Protein AF-A0A928K137-F1 (afdb_monomer_lite)

Sequence (70 aa):
MYRFNCDYLEGAHPEIIERLVQTNLEQTASYGTDEYSASAKEKIRAACECPDARVYFTVGGTQT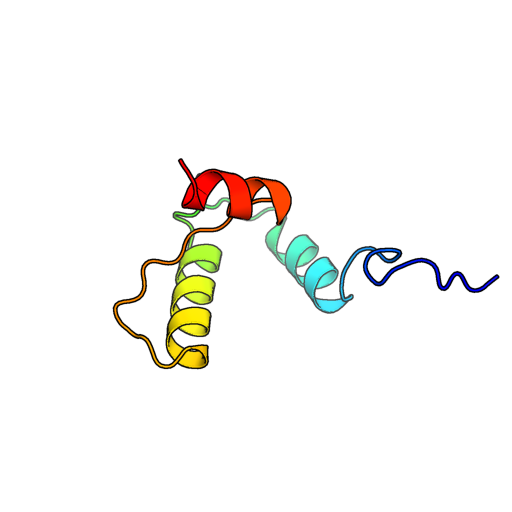NYAVLD

Foldseek 3Di:
DDDDPDDPPDPDDVVVVVVCVVCVPPDADPDLPGPVSVVVVCVVCVVVVHRPDDDDDDDDDVVVVVVVVD

Structure (mmCIF, N/CA/C/O backbone):
data_AF-A0A928K137-F1
#
_entry.id   AF-A0A928K137-F1
#
loop_
_atom_site.group_PDB
_atom_site.id
_atom_site.type_symbol
_atom_site.label_atom_id
_atom_site.label_alt_id
_atom_site.label_comp_id
_atom_site.label_asym_id
_atom_site.label_entity_id
_atom_site.label_seq_id
_atom_site.pdbx_PDB_ins_code
_atom_site.Cartn_x
_atom_site.Cartn_y
_atom_site.Cartn_z
_atom_site.occupancy
_atom_site.B_iso_or_equiv
_atom_site.auth_seq_id
_atom_site.auth_comp_id
_atom_site.auth_asym_id
_atom_site.auth_atom_id
_atom_site.pdbx_PDB_model_num
ATOM 1 N N . MET A 1 1 ? 16.678 24.165 1.359 1.00 84.56 1 MET A N 1
ATOM 2 C CA . MET A 1 1 ? 17.589 23.421 0.460 1.00 84.56 1 MET A CA 1
ATOM 3 C C . MET A 1 1 ? 16.757 22.357 -0.232 1.00 84.56 1 MET A C 1
ATOM 5 O O . MET A 1 1 ? 16.118 21.596 0.480 1.00 84.56 1 MET A O 1
ATOM 9 N N . TYR A 1 2 ? 16.717 22.335 -1.565 1.00 90.94 2 TYR A N 1
ATOM 10 C CA . TYR A 1 2 ? 16.022 21.288 -2.324 1.00 90.94 2 TYR A CA 1
ATOM 11 C C . TYR A 1 2 ? 16.963 20.101 -2.557 1.00 90.94 2 TYR A C 1
ATOM 13 O O . TYR A 1 2 ? 18.156 20.305 -2.788 1.00 90.94 2 TYR A O 1
ATOM 21 N N . ARG A 1 3 ? 16.438 18.878 -2.455 1.00 94.31 3 ARG A N 1
ATOM 22 C CA . ARG A 1 3 ? 17.167 17.625 -2.697 1.00 94.31 3 ARG A CA 1
ATOM 23 C C . ARG A 1 3 ? 16.541 16.938 -3.913 1.00 94.31 3 ARG A C 1
ATOM 25 O O . ARG A 1 3 ? 15.326 16.871 -3.994 1.00 94.31 3 ARG A O 1
ATOM 32 N N . PHE A 1 4 ? 17.369 16.453 -4.839 1.00 96.31 4 PHE A N 1
ATOM 33 C CA . PHE A 1 4 ? 16.945 15.843 -6.114 1.00 96.31 4 PHE A CA 1
ATOM 34 C C . PHE A 1 4 ? 17.562 14.444 -6.309 1.00 96.31 4 PHE A C 1
ATOM 36 O O . PHE A 1 4 ? 17.924 14.060 -7.415 1.00 96.31 4 PHE A O 1
ATOM 43 N N . ASN A 1 5 ? 17.783 13.708 -5.217 1.00 97.69 5 ASN A N 1
ATOM 44 C CA . ASN A 1 5 ? 18.487 12.421 -5.240 1.00 97.69 5 ASN A CA 1
ATOM 45 C C . ASN A 1 5 ? 17.607 11.254 -5.721 1.00 97.69 5 ASN A C 1
ATOM 47 O O . ASN A 1 5 ? 18.107 10.383 -6.426 1.00 97.69 5 ASN A O 1
ATOM 51 N N . CYS A 1 6 ? 16.337 11.223 -5.313 1.00 97.00 6 CYS A N 1
ATOM 52 C CA . CYS A 1 6 ? 15.344 10.216 -5.693 1.00 97.00 6 CYS A CA 1
ATOM 53 C C . CYS A 1 6 ? 13.920 10.754 -5.456 1.00 97.00 6 CYS A C 1
ATOM 55 O O . CYS A 1 6 ? 13.749 11.876 -4.985 1.00 97.00 6 CYS A O 1
ATOM 57 N N . ASP A 1 7 ? 12.918 9.953 -5.800 1.00 95.88 7 ASP A N 1
ATOM 58 C CA . ASP A 1 7 ? 11.478 10.245 -5.759 1.00 95.88 7 ASP A CA 1
ATOM 59 C C . ASP A 1 7 ? 10.771 9.801 -4.462 1.00 95.88 7 ASP A C 1
ATOM 61 O O . ASP A 1 7 ? 9.578 10.029 -4.294 1.00 95.88 7 ASP A O 1
ATOM 65 N N . TYR A 1 8 ? 11.504 9.205 -3.522 1.00 94.62 8 TYR A N 1
ATOM 66 C CA . TYR A 1 8 ? 11.026 8.806 -2.189 1.00 94.62 8 TYR A CA 1
ATOM 67 C C . TYR A 1 8 ? 11.757 9.565 -1.066 1.00 94.62 8 TYR A C 1
ATOM 69 O O . TYR A 1 8 ? 12.068 9.007 -0.012 1.00 94.62 8 TYR A O 1
ATOM 77 N N . LEU A 1 9 ? 12.106 10.834 -1.311 1.00 96.81 9 LEU A N 1
ATOM 78 C CA . LEU A 1 9 ? 12.735 11.707 -0.308 1.00 96.81 9 LEU A CA 1
ATOM 79 C C . LEU A 1 9 ? 11.720 12.291 0.678 1.00 96.81 9 LEU A C 1
ATOM 81 O O . LEU A 1 9 ? 12.063 12.591 1.824 1.00 96.81 9 LEU A O 1
ATOM 85 N N . GLU A 1 10 ? 10.487 12.464 0.223 1.00 95.75 10 GLU A N 1
ATOM 86 C CA . GLU A 1 10 ? 9.343 12.914 0.998 1.00 95.75 10 GLU A CA 1
ATOM 87 C C . GLU A 1 10 ? 8.596 11.723 1.626 1.00 95.75 10 GLU A C 1
ATOM 89 O O . GLU A 1 10 ? 8.788 10.572 1.247 1.00 95.75 10 GLU A O 1
ATOM 94 N N . GLY A 1 11 ? 7.735 11.999 2.611 1.00 95.44 11 GLY A N 1
ATOM 95 C CA . GLY A 1 11 ? 6.966 10.968 3.318 1.00 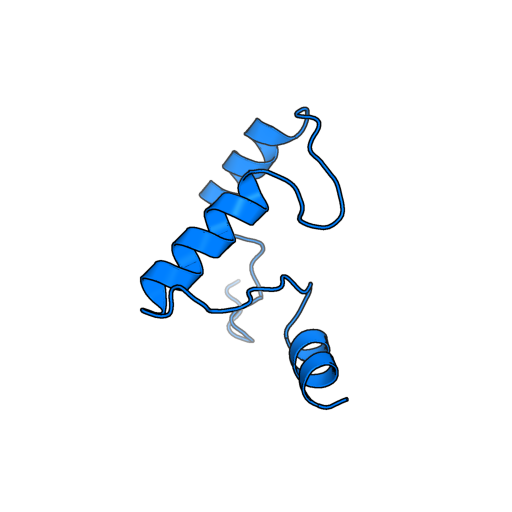95.44 11 GLY A CA 1
ATOM 96 C C . GLY A 1 11 ? 5.813 10.386 2.492 1.00 95.44 11 GLY A C 1
ATOM 97 O O . GLY A 1 11 ? 5.927 9.315 1.910 1.00 95.44 11 GLY A O 1
ATOM 98 N N . ALA A 1 12 ? 4.664 11.064 2.487 1.00 97.38 12 ALA A N 1
ATOM 99 C CA . ALA A 1 12 ? 3.481 10.654 1.729 1.00 97.38 12 ALA A CA 1
ATOM 100 C C . ALA A 1 12 ? 2.652 11.877 1.317 1.00 97.38 12 ALA A C 1
ATOM 102 O O . ALA A 1 12 ? 2.829 12.969 1.861 1.00 97.38 12 ALA A O 1
ATOM 103 N N . HIS A 1 13 ? 1.719 11.685 0.381 1.00 98.25 13 HIS A N 1
ATOM 104 C CA . HIS A 1 13 ? 0.757 12.724 0.011 1.00 98.25 13 HIS A CA 1
ATOM 105 C C . HIS A 1 13 ? -0.071 13.162 1.242 1.00 98.25 13 HIS A C 1
ATOM 107 O O . HIS A 1 13 ? -0.498 12.287 2.003 1.00 98.25 13 HIS A O 1
ATOM 113 N N . PRO A 1 14 ? -0.345 14.469 1.452 1.00 98.44 14 PRO A N 1
ATOM 114 C CA . PRO A 1 14 ? -1.051 14.955 2.644 1.00 98.44 14 PRO A CA 1
ATOM 115 C C . PRO A 1 14 ? -2.392 14.262 2.917 1.00 98.44 14 PRO A C 1
ATOM 117 O O . PRO A 1 14 ? -2.688 13.946 4.063 1.00 98.44 14 PRO A O 1
ATOM 120 N N . GLU A 1 15 ? -3.160 13.945 1.872 1.00 98.44 15 GLU A N 1
ATOM 121 C CA . GLU A 1 15 ? -4.449 13.245 2.005 1.00 98.44 15 GLU A CA 1
ATOM 122 C C . GLU A 1 15 ? -4.309 11.821 2.572 1.00 98.44 15 GLU A C 1
ATOM 124 O O . GLU A 1 15 ? -5.196 11.347 3.278 1.00 98.44 15 GLU A O 1
ATOM 129 N N . ILE A 1 16 ? -3.184 11.137 2.317 1.00 98.00 16 ILE A N 1
ATOM 130 C CA . ILE A 1 16 ? -2.905 9.820 2.913 1.00 98.00 16 ILE A CA 1
ATOM 131 C C . ILE A 1 16 ? -2.682 9.985 4.417 1.00 98.00 16 ILE A C 1
ATOM 133 O O . ILE A 1 16 ? -3.244 9.233 5.210 1.00 98.00 16 ILE A O 1
ATOM 137 N N . ILE A 1 17 ? -1.890 10.987 4.813 1.00 98.44 17 ILE A N 1
ATOM 138 C CA . ILE A 1 17 ? -1.621 11.280 6.226 1.00 98.44 17 ILE A CA 1
ATOM 139 C C . ILE A 1 17 ? -2.909 11.670 6.949 1.00 98.44 17 ILE A C 1
ATOM 141 O O . ILE A 1 17 ? -3.184 11.154 8.030 1.00 98.44 17 ILE A O 1
ATOM 145 N N . GLU A 1 18 ? -3.725 12.532 6.345 1.00 98.56 18 GLU A N 1
ATOM 146 C CA . GLU A 1 18 ? -5.014 12.921 6.907 1.00 98.56 18 GLU A CA 1
ATOM 147 C C . GLU A 1 18 ? -5.930 11.706 7.089 1.00 98.56 18 GLU A C 1
ATOM 149 O O . GLU A 1 18 ? -6.503 11.521 8.165 1.00 98.56 18 GLU A O 1
ATOM 154 N N . ARG A 1 19 ? -6.018 10.831 6.079 1.00 98.12 19 ARG A N 1
ATOM 155 C CA . ARG A 1 19 ? -6.846 9.629 6.172 1.00 98.12 19 ARG A CA 1
ATOM 156 C C . ARG A 1 19 ? -6.370 8.691 7.279 1.00 98.12 19 ARG A C 1
ATOM 158 O O . ARG A 1 19 ? -7.206 8.199 8.029 1.00 98.12 19 ARG A O 1
ATOM 165 N N . LEU A 1 20 ? -5.057 8.500 7.425 1.00 98.00 20 LEU A N 1
ATOM 166 C CA . LEU A 1 20 ? -4.482 7.704 8.513 1.00 98.00 20 LEU A CA 1
ATOM 167 C C . LEU A 1 20 ? -4.843 8.272 9.890 1.00 98.00 20 LEU A C 1
ATOM 169 O O . LEU A 1 20 ? -5.202 7.511 10.783 1.00 98.00 20 LEU A O 1
ATOM 173 N N . VAL A 1 21 ? -4.797 9.598 10.061 1.00 98.44 21 VAL A N 1
ATOM 174 C CA . VAL A 1 21 ? -5.206 10.254 11.314 1.00 98.44 21 VAL A CA 1
ATOM 175 C C . VAL A 1 21 ? -6.691 10.022 11.593 1.00 98.44 21 VAL A C 1
ATOM 177 O O . VAL A 1 21 ? -7.049 9.667 12.716 1.00 98.44 21 VAL A O 1
ATOM 180 N N . GLN A 1 22 ? -7.551 10.178 10.584 1.00 98.44 22 GLN A N 1
ATOM 181 C CA . GLN A 1 22 ? -8.997 9.978 10.723 1.00 98.44 22 GLN A CA 1
ATOM 182 C C . GLN A 1 22 ? -9.359 8.547 11.149 1.00 98.44 22 GLN A C 1
ATOM 184 O O . GLN A 1 22 ? -10.307 8.365 11.909 1.00 98.44 22 GLN A O 1
ATOM 189 N N . THR A 1 23 ? -8.616 7.540 10.683 1.00 97.50 23 THR A N 1
ATOM 190 C CA . THR A 1 23 ? -8.880 6.120 10.979 1.00 97.50 23 THR A CA 1
ATOM 191 C C . THR A 1 23 ? -8.055 5.574 12.143 1.00 97.50 23 THR A C 1
ATOM 193 O O . THR A 1 23 ? -8.166 4.400 12.470 1.00 97.50 23 THR A O 1
ATOM 196 N N . ASN A 1 24 ? -7.210 6.383 12.789 1.00 98.06 24 ASN A N 1
ATOM 197 C CA . ASN A 1 24 ? -6.194 5.894 13.731 1.00 98.06 24 ASN A CA 1
ATOM 198 C C . ASN A 1 24 ? -6.759 5.153 14.961 1.00 98.06 24 ASN A C 1
ATOM 200 O O . ASN A 1 24 ? -6.066 4.332 15.556 1.00 98.06 24 ASN A O 1
ATOM 204 N N . LEU A 1 25 ? -7.993 5.459 15.372 1.00 98.25 25 LEU A N 1
ATOM 205 C CA . LEU A 1 25 ? -8.657 4.826 16.523 1.00 98.25 25 LEU A CA 1
ATOM 206 C C . LEU A 1 25 ? -9.692 3.768 16.120 1.00 98.25 25 LEU A C 1
ATOM 208 O O . LEU A 1 25 ? -10.354 3.191 16.982 1.00 98.25 25 LEU A O 1
ATOM 212 N N . GLU A 1 26 ? -9.843 3.524 14.822 1.00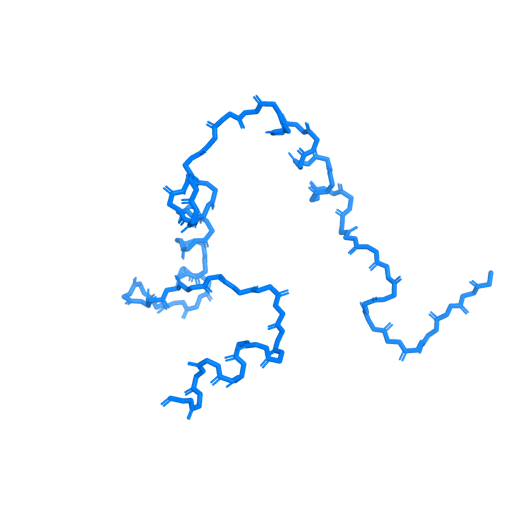 97.88 26 GLU A N 1
ATOM 213 C CA . GLU A 1 26 ? -10.726 2.496 14.298 1.00 97.88 26 GLU A CA 1
ATOM 214 C C . GLU A 1 26 ? -10.064 1.121 14.421 1.00 97.88 26 GLU A C 1
ATOM 216 O O . GLU A 1 26 ? -8.912 0.920 14.033 1.00 97.88 26 GLU A O 1
ATOM 221 N N . GLN A 1 27 ? -10.794 0.155 14.976 1.00 97.44 27 GLN A N 1
ATOM 222 C CA . GLN A 1 27 ? -10.327 -1.224 15.055 1.00 97.44 27 GLN A CA 1
ATOM 223 C C . GLN A 1 27 ? -10.690 -1.957 13.767 1.00 97.44 27 GLN A C 1
ATOM 225 O O . GLN A 1 27 ? -11.866 -2.099 13.448 1.00 97.44 27 GLN A O 1
ATOM 230 N N . THR A 1 28 ? -9.682 -2.459 13.061 1.00 96.31 28 THR A N 1
ATOM 231 C CA . THR A 1 28 ? -9.851 -3.183 11.798 1.00 96.31 28 THR A CA 1
ATOM 232 C C . THR A 1 28 ? -9.250 -4.584 11.881 1.00 96.31 28 THR A C 1
ATOM 234 O O . THR A 1 28 ? -8.414 -4.883 12.741 1.00 96.31 28 THR A O 1
ATOM 237 N N . ALA A 1 29 ? -9.705 -5.478 11.003 1.00 97.06 29 ALA A N 1
ATOM 238 C CA . ALA A 1 29 ? -9.147 -6.820 10.904 1.00 97.06 29 ALA A CA 1
ATOM 239 C C . ALA A 1 29 ? -7.680 -6.774 10.433 1.00 97.06 29 ALA A C 1
ATOM 241 O O . ALA A 1 29 ? -7.291 -5.948 9.613 1.00 97.06 29 ALA A O 1
ATOM 242 N N . SER A 1 30 ? -6.840 -7.671 10.946 1.00 94.75 30 SER A N 1
ATOM 243 C CA . SER A 1 30 ? -5.409 -7.689 10.625 1.00 94.75 30 SER A CA 1
ATOM 244 C C . SER A 1 30 ? -5.099 -8.437 9.316 1.00 94.75 30 SER A C 1
ATOM 246 O O . SER A 1 30 ? -5.975 -9.005 8.663 1.00 94.75 30 SER A O 1
ATOM 248 N N . TYR A 1 31 ? -3.825 -8.432 8.907 1.00 94.62 31 TYR A N 1
ATOM 249 C CA . TYR A 1 31 ? -3.311 -9.196 7.757 1.00 94.62 31 TYR A CA 1
ATOM 250 C C . TYR A 1 31 ? -3.999 -8.894 6.408 1.00 94.62 31 TYR A C 1
ATOM 252 O O . TYR A 1 31 ? -4.127 -9.770 5.553 1.00 94.62 31 TYR A O 1
ATOM 260 N N . GLY A 1 32 ? -4.427 -7.643 6.194 1.00 93.56 32 GLY A N 1
ATOM 261 C CA . GLY A 1 32 ? -5.008 -7.186 4.924 1.00 93.56 32 GLY A CA 1
ATOM 262 C C . GLY A 1 32 ? -6.394 -7.768 4.623 1.00 93.56 32 GLY A C 1
ATOM 263 O O . GLY A 1 32 ? -6.773 -7.906 3.449 1.00 93.56 32 GLY A 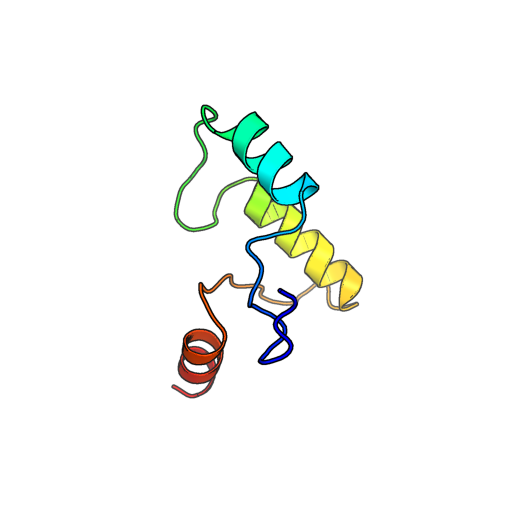O 1
ATOM 264 N N . THR A 1 33 ? -7.108 -8.161 5.681 1.00 96.38 33 THR A N 1
ATOM 265 C CA . THR A 1 33 ? -8.490 -8.665 5.645 1.00 96.38 33 THR A CA 1
ATOM 266 C C . THR A 1 33 ? -9.521 -7.604 6.045 1.00 96.38 33 THR A C 1
ATOM 268 O O . THR A 1 33 ? -10.706 -7.906 6.146 1.00 96.38 33 THR A O 1
ATOM 271 N N . ASP A 1 34 ? -9.079 -6.362 6.240 1.00 97.44 34 ASP A N 1
ATOM 272 C CA . ASP A 1 34 ? -9.907 -5.194 6.524 1.00 97.44 34 ASP A CA 1
ATOM 273 C C . ASP A 1 34 ? -10.601 -4.616 5.275 1.00 97.44 34 ASP A C 1
ATOM 275 O O . ASP A 1 34 ? -10.296 -4.958 4.125 1.00 97.44 34 ASP A O 1
ATOM 279 N N . GLU A 1 35 ? -11.536 -3.695 5.509 1.00 97.38 35 GLU A N 1
ATOM 280 C CA . GLU A 1 35 ? -12.328 -3.058 4.456 1.00 97.38 35 GLU A CA 1
ATOM 281 C C . GLU A 1 35 ? -11.532 -2.088 3.571 1.00 97.38 35 GLU A C 1
ATOM 283 O O . GLU A 1 35 ? -11.851 -1.948 2.385 1.00 97.38 35 GLU A O 1
ATOM 288 N N . TYR A 1 36 ? -10.464 -1.465 4.084 1.00 97.62 36 TYR A N 1
ATOM 289 C CA . TYR A 1 36 ? -9.595 -0.597 3.286 1.00 97.62 36 TYR A CA 1
ATOM 290 C C . TYR A 1 36 ? -8.805 -1.423 2.281 1.00 97.62 36 TYR A C 1
ATOM 292 O O . TYR A 1 36 ? -8.785 -1.100 1.090 1.00 97.62 36 TYR A O 1
ATOM 300 N N . SER A 1 37 ? -8.242 -2.539 2.739 1.00 97.81 37 SER A N 1
ATOM 301 C CA . SER A 1 37 ? -7.586 -3.531 1.898 1.00 97.81 37 SER A CA 1
ATOM 302 C C . SER A 1 37 ? -8.541 -4.099 0.849 1.00 97.81 37 SER A C 1
ATOM 304 O O . SER A 1 37 ? -8.171 -4.186 -0.321 1.00 97.81 37 SER A O 1
ATOM 306 N N . ALA A 1 38 ? -9.773 -4.458 1.224 1.00 98.06 38 ALA A N 1
ATOM 307 C CA . ALA A 1 38 ? -10.775 -4.944 0.274 1.00 98.06 38 ALA A CA 1
ATOM 308 C C . ALA A 1 38 ? -11.108 -3.887 -0.796 1.00 98.06 38 ALA A C 1
ATOM 310 O O . ALA A 1 38 ? -11.019 -4.171 -1.991 1.00 98.06 38 ALA A O 1
ATOM 311 N N . SER A 1 39 ? -11.395 -2.648 -0.383 1.00 98.25 39 SER A N 1
ATOM 312 C CA . SER A 1 39 ? -11.684 -1.538 -1.301 1.00 98.25 39 SER A CA 1
ATOM 313 C C . SER A 1 39 ? -10.514 -1.243 -2.247 1.00 98.25 39 SER A C 1
ATOM 315 O O . SER A 1 39 ? -10.722 -1.019 -3.440 1.00 98.25 39 SER A O 1
ATOM 317 N N . ALA A 1 40 ? -9.278 -1.262 -1.743 1.00 98.25 40 ALA A N 1
ATOM 318 C CA . ALA A 1 40 ? -8.084 -1.044 -2.552 1.00 98.25 40 ALA A CA 1
ATOM 319 C C . ALA A 1 40 ? -7.885 -2.152 -3.600 1.00 98.25 40 ALA A C 1
ATOM 321 O O . ALA A 1 40 ? -7.581 -1.842 -4.751 1.00 98.25 40 ALA A O 1
ATOM 322 N N . LYS A 1 41 ? -8.116 -3.425 -3.243 1.00 98.50 41 LYS A N 1
ATOM 323 C CA . LYS A 1 41 ? -8.036 -4.555 -4.187 1.00 98.50 41 LYS A CA 1
ATOM 324 C C . LYS A 1 41 ? -9.018 -4.392 -5.351 1.00 98.50 41 LYS A C 1
ATOM 326 O O . LYS A 1 41 ? -8.615 -4.575 -6.496 1.00 98.50 41 LYS A O 1
ATOM 331 N N . GLU A 1 42 ? -10.260 -3.984 -5.081 1.00 98.50 42 GLU A N 1
ATOM 332 C CA . GLU A 1 42 ? -11.260 -3.731 -6.131 1.00 98.50 42 GLU A CA 1
ATOM 333 C C . GLU A 1 42 ? -10.870 -2.568 -7.048 1.00 98.50 42 GLU A C 1
ATOM 335 O O . GLU A 1 42 ? -10.945 -2.681 -8.271 1.00 98.50 42 GLU A O 1
ATOM 340 N N . LYS A 1 43 ? -10.377 -1.462 -6.476 1.00 98.62 43 LYS A N 1
ATOM 341 C CA . LYS A 1 43 ? -9.897 -0.314 -7.263 1.00 98.62 43 LYS A CA 1
ATOM 342 C C . LYS A 1 43 ? -8.723 -0.694 -8.166 1.00 98.62 43 LYS A C 1
ATOM 344 O O . LYS A 1 43 ? -8.691 -0.269 -9.316 1.00 98.62 43 LYS A O 1
ATOM 349 N N . ILE A 1 44 ? -7.789 -1.507 -7.669 1.00 98.50 44 ILE A N 1
ATOM 350 C CA . ILE A 1 44 ? -6.648 -2.002 -8.451 1.00 98.50 44 ILE A CA 1
ATOM 351 C C . ILE A 1 44 ? -7.127 -2.909 -9.588 1.00 98.50 44 ILE A C 1
ATOM 353 O O . ILE A 1 44 ? -6.734 -2.696 -10.728 1.00 98.50 44 ILE A O 1
ATOM 357 N N . ARG A 1 45 ? -8.016 -3.874 -9.314 1.00 98.62 45 ARG A N 1
ATOM 358 C CA . ARG A 1 45 ? -8.605 -4.750 -10.347 1.00 98.62 45 ARG A CA 1
ATOM 359 C C . ARG A 1 45 ? -9.271 -3.957 -11.462 1.00 98.62 45 ARG A C 1
ATOM 361 O O . ARG A 1 45 ? -9.042 -4.251 -12.632 1.00 98.62 45 ARG A O 1
ATOM 368 N N . ALA A 1 46 ? -10.059 -2.947 -11.093 1.00 98.56 46 ALA A N 1
ATOM 369 C CA . ALA A 1 46 ? -10.718 -2.066 -12.045 1.00 98.56 46 ALA A CA 1
ATOM 370 C C . ALA A 1 46 ? -9.703 -1.258 -12.868 1.00 98.56 46 ALA A C 1
ATOM 372 O O . ALA A 1 46 ? -9.801 -1.234 -14.089 1.00 98.56 46 ALA A O 1
ATOM 373 N N . ALA A 1 47 ? -8.703 -0.649 -12.220 1.00 98.56 47 ALA A N 1
ATOM 374 C CA . ALA A 1 47 ? -7.666 0.135 -12.895 1.00 98.56 47 ALA A CA 1
ATOM 375 C C . ALA A 1 47 ? -6.776 -0.707 -13.825 1.00 98.56 47 ALA A C 1
ATOM 377 O O . ALA A 1 47 ? -6.276 -0.199 -14.823 1.00 98.56 47 ALA A O 1
ATOM 378 N N . CYS A 1 48 ? -6.581 -1.986 -13.503 1.00 98.31 48 CYS A N 1
ATOM 379 C CA . CYS A 1 48 ? -5.836 -2.937 -14.323 1.00 98.31 48 CYS A CA 1
ATOM 380 C C . CYS A 1 48 ? -6.710 -3.689 -15.341 1.00 98.31 48 CYS A C 1
ATOM 382 O O . CYS A 1 48 ? -6.184 -4.560 -16.029 1.00 98.31 48 CYS A O 1
ATOM 384 N N . GLU A 1 49 ? -8.020 -3.416 -15.400 1.00 98.44 49 GLU A N 1
ATOM 385 C CA . GLU A 1 49 ? -8.992 -4.123 -16.253 1.00 98.44 49 GLU A CA 1
ATOM 386 C C . GLU A 1 49 ? -8.930 -5.658 -16.102 1.00 98.44 49 GLU A C 1
ATOM 388 O O . GLU A 1 49 ? -9.120 -6.420 -17.049 1.00 98.44 49 GLU A O 1
ATOM 393 N N . CYS A 1 50 ? -8.655 -6.128 -14.882 1.00 98.38 50 CYS A N 1
ATOM 394 C CA . CYS A 1 50 ? -8.419 -7.536 -14.580 1.00 98.38 50 CYS A CA 1
ATOM 395 C C . CYS A 1 50 ? -9.226 -7.953 -13.336 1.00 98.38 50 CYS A C 1
ATOM 397 O O . CYS A 1 50 ? -8.686 -7.965 -12.225 1.00 98.38 50 CYS A O 1
ATOM 399 N N . PRO A 1 51 ? -10.529 -8.268 -13.485 1.00 96.75 51 PRO A N 1
ATOM 400 C CA . PRO A 1 51 ? -11.419 -8.533 -12.350 1.00 96.75 51 PRO A CA 1
ATOM 401 C C . PRO A 1 51 ? -10.996 -9.759 -11.529 1.00 96.75 51 PRO A C 1
ATOM 403 O O . PRO A 1 51 ? -11.118 -9.758 -10.307 1.00 96.75 51 PRO A O 1
ATOM 406 N N . ASP A 1 52 ? -10.416 -10.769 -12.177 1.00 97.75 52 ASP A N 1
ATOM 407 C CA . ASP A 1 52 ? -9.996 -12.013 -11.524 1.00 97.75 52 ASP A CA 1
ATOM 408 C C . ASP A 1 52 ? -8.584 -11.936 -10.915 1.00 97.75 52 ASP A C 1
ATOM 410 O O . ASP A 1 52 ? -8.071 -12.924 -10.381 1.00 97.75 52 ASP A O 1
ATOM 414 N N . ALA A 1 53 ? -7.927 -10.769 -10.972 1.00 97.69 53 ALA A N 1
ATOM 415 C CA . ALA A 1 53 ? -6.576 -10.612 -10.449 1.00 97.69 53 ALA A CA 1
ATOM 416 C C . ALA A 1 53 ? -6.513 -10.923 -8.946 1.00 97.69 53 ALA A C 1
ATOM 418 O O . ALA A 1 53 ? -7.344 -10.484 -8.138 1.00 97.69 53 ALA A O 1
ATOM 419 N N . ARG A 1 54 ? -5.462 -11.640 -8.539 1.00 96.62 54 ARG A N 1
ATOM 420 C CA . ARG A 1 54 ? -5.102 -11.804 -7.126 1.00 96.62 54 ARG A CA 1
ATOM 421 C C . ARG A 1 54 ? -4.199 -10.641 -6.729 1.00 96.62 54 ARG A C 1
ATOM 423 O O . ARG A 1 54 ? -3.102 -10.506 -7.257 1.00 96.62 54 ARG A O 1
ATOM 430 N N . VAL A 1 55 ? -4.666 -9.817 -5.796 1.00 97.06 55 VAL A N 1
ATOM 431 C CA . VAL A 1 55 ? -3.954 -8.619 -5.335 1.00 97.06 55 VAL A CA 1
ATOM 432 C C . VAL A 1 55 ? -3.438 -8.843 -3.914 1.00 97.06 55 VAL A C 1
ATOM 434 O O . VAL A 1 55 ? -4.216 -9.156 -3.007 1.00 97.06 55 VAL A O 1
ATOM 437 N N . TYR A 1 56 ? -2.131 -8.656 -3.727 1.00 96.50 56 TYR A N 1
ATOM 438 C CA . TYR A 1 56 ? -1.429 -8.776 -2.448 1.00 96.50 56 TYR A CA 1
ATOM 439 C C . TYR A 1 56 ? -0.698 -7.479 -2.126 1.00 96.50 56 TYR A C 1
ATOM 441 O O . TYR A 1 56 ? -0.123 -6.858 -3.017 1.00 96.50 56 TYR A O 1
ATOM 449 N N . PHE A 1 57 ? -0.694 -7.091 -0.852 1.00 96.81 57 PHE A N 1
ATOM 450 C CA . PHE A 1 57 ? 0.032 -5.916 -0.380 1.00 96.81 57 PHE A CA 1
ATOM 451 C C . PHE A 1 57 ? 1.350 -6.336 0.274 1.00 96.81 57 PHE A C 1
ATOM 453 O O . PHE A 1 57 ? 1.381 -7.247 1.100 1.00 96.81 57 PHE A O 1
ATOM 460 N N . THR A 1 58 ? 2.431 -5.653 -0.091 1.00 96.12 58 THR A N 1
ATOM 461 C CA . THR A 1 58 ? 3.790 -5.844 0.438 1.00 96.12 58 THR A CA 1
ATOM 462 C C . THR A 1 58 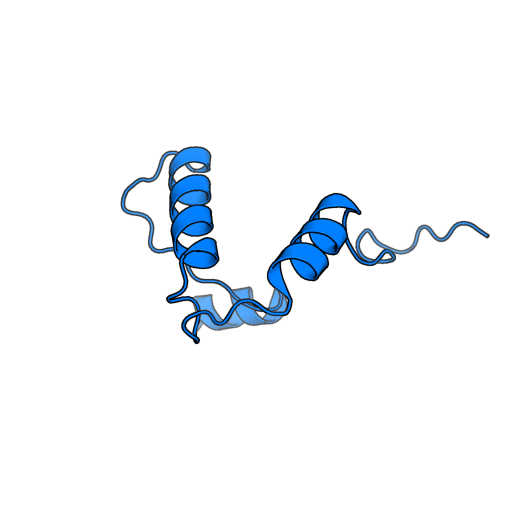? 4.353 -4.497 0.878 1.00 96.12 58 THR A C 1
ATOM 464 O O . THR A 1 58 ? 3.911 -3.465 0.378 1.00 96.12 58 THR A O 1
ATOM 467 N N . VAL A 1 59 ? 5.349 -4.480 1.768 1.00 95.56 59 VAL A N 1
ATOM 468 C CA . VAL A 1 59 ? 5.854 -3.213 2.335 1.00 95.56 59 VAL A CA 1
ATOM 469 C C . VAL A 1 59 ? 6.854 -2.476 1.439 1.00 95.56 59 VAL A C 1
ATOM 471 O O . VAL A 1 59 ? 7.109 -1.297 1.658 1.00 95.56 59 VAL A O 1
ATOM 474 N N . GLY A 1 60 ? 7.429 -3.136 0.430 1.00 96.44 60 GLY A N 1
ATOM 475 C CA . GLY A 1 60 ? 8.372 -2.488 -0.480 1.00 96.44 60 GLY A CA 1
ATOM 476 C C . GLY A 1 60 ? 8.749 -3.338 -1.688 1.00 96.44 60 GLY A C 1
ATOM 477 O O . GLY A 1 60 ? 8.624 -4.562 -1.665 1.00 96.44 60 GLY A O 1
ATOM 478 N N . GLY A 1 61 ? 9.259 -2.676 -2.731 1.00 96.94 61 GLY A N 1
ATOM 479 C CA . GLY A 1 61 ? 9.495 -3.289 -4.043 1.00 96.94 61 GLY A CA 1
ATOM 480 C C . GLY A 1 61 ? 10.504 -4.441 -4.044 1.00 96.94 61 GLY A C 1
ATOM 481 O O . GLY A 1 61 ? 10.289 -5.437 -4.726 1.00 96.94 61 GLY A O 1
ATOM 482 N N . THR A 1 62 ? 11.572 -4.372 -3.240 1.00 96.50 62 THR A N 1
ATOM 483 C CA . THR A 1 62 ? 12.543 -5.479 -3.138 1.00 96.50 62 THR A CA 1
ATOM 484 C C . THR A 1 62 ? 11.887 -6.764 -2.632 1.00 96.50 62 THR A C 1
ATOM 486 O O . THR A 1 62 ? 12.152 -7.839 -3.164 1.00 96.50 62 THR A O 1
ATOM 489 N N . GLN A 1 63 ? 10.998 -6.655 -1.638 1.00 96.31 63 GLN A N 1
ATOM 490 C CA . GLN A 1 63 ? 10.253 -7.801 -1.118 1.00 96.31 63 GLN A CA 1
ATOM 491 C C . GLN A 1 63 ? 9.270 -8.336 -2.163 1.00 96.31 63 GLN A C 1
ATOM 493 O O . GLN A 1 63 ? 9.165 -9.548 -2.319 1.00 96.31 63 GLN A O 1
ATOM 498 N N . THR A 1 64 ? 8.578 -7.451 -2.891 1.00 96.81 64 THR A N 1
ATOM 499 C CA . THR A 1 64 ? 7.673 -7.844 -3.980 1.00 96.81 64 THR A CA 1
ATOM 500 C C . THR A 1 64 ? 8.409 -8.647 -5.046 1.00 96.81 64 THR A C 1
ATOM 502 O O . THR A 1 64 ? 7.941 -9.712 -5.434 1.00 96.81 64 THR A O 1
ATOM 505 N N . ASN A 1 65 ? 9.584 -8.176 -5.474 1.00 97.25 65 ASN A N 1
ATOM 506 C CA . ASN A 1 65 ? 10.391 -8.866 -6.478 1.00 97.25 65 ASN A CA 1
ATOM 507 C C . ASN A 1 65 ? 10.811 -10.255 -5.998 1.00 97.25 65 ASN A C 1
ATOM 509 O O . ASN A 1 65 ? 10.684 -11.218 -6.743 1.00 97.25 65 ASN A O 1
ATOM 513 N N . TYR A 1 66 ? 11.276 -10.368 -4.753 1.00 96.81 66 TYR A N 1
ATOM 514 C CA . TYR A 1 66 ? 11.660 -11.658 -4.186 1.00 96.81 66 TYR A CA 1
ATOM 515 C C . TYR A 1 66 ? 10.472 -12.628 -4.104 1.00 96.81 66 TYR A C 1
ATOM 517 O O . TYR A 1 66 ? 10.582 -13.758 -4.561 1.00 96.81 66 TYR A O 1
ATOM 525 N N . ALA A 1 67 ? 9.319 -12.171 -3.607 1.00 94.62 67 ALA A N 1
ATOM 526 C CA . ALA A 1 67 ? 8.128 -13.005 -3.428 1.00 94.62 67 ALA A CA 1
ATOM 527 C C . ALA A 1 67 ? 7.521 -13.542 -4.737 1.00 94.62 67 ALA A C 1
ATOM 529 O O . ALA A 1 67 ? 6.720 -14.469 -4.695 1.00 94.62 67 ALA A O 1
ATOM 530 N N . VAL A 1 68 ? 7.843 -12.933 -5.881 1.00 93.56 68 VAL A N 1
ATOM 531 C CA . VAL A 1 68 ? 7.398 -13.394 -7.207 1.00 93.56 68 VAL A CA 1
ATOM 532 C C . VAL A 1 68 ? 8.395 -14.374 -7.837 1.00 93.56 68 VAL A C 1
ATOM 534 O O . VAL A 1 68 ? 8.022 -15.116 -8.743 1.00 93.56 68 VAL A O 1
ATOM 537 N N . LEU A 1 69 ? 9.657 -14.349 -7.406 1.00 92.44 69 LEU A N 1
ATOM 538 C CA . LEU A 1 69 ? 10.742 -15.133 -8.002 1.00 92.44 69 LEU A CA 1
ATOM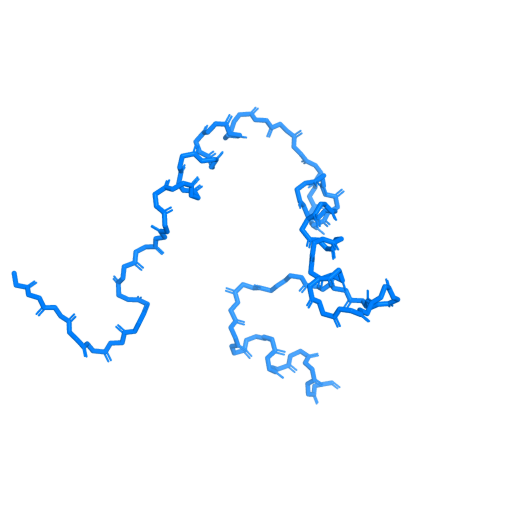 539 C C . LEU A 1 69 ? 11.018 -16.464 -7.286 1.00 92.44 69 LEU A C 1
ATOM 541 O O . LEU A 1 69 ? 11.640 -17.328 -7.904 1.00 92.44 69 LEU A O 1
ATOM 545 N N . ASP A 1 70 ? 10.610 -16.600 -6.023 1.00 73.00 70 ASP A N 1
ATOM 546 C CA . ASP A 1 70 ? 10.640 -17.857 -5.252 1.00 73.00 70 ASP A CA 1
ATOM 547 C C . ASP A 1 70 ? 9.428 -18.745 -5.590 1.00 73.00 70 ASP A C 1
ATOM 549 O O . ASP A 1 70 ? 9.624 -19.955 -5.849 1.00 73.00 70 ASP A O 1
#

Secondary structure (DSSP, 8-state):
----S-S-SS---HHHHHHHHHHTT----STT-SHHHHHHHHHHHHHTT-TT------S-HHHHHHHHH-

Radius of gyration: 15.51 Å; chains: 1; bounding box: 31×41×33 Å

pLDDT: mean 96.47, std 3.55, range [73.0, 98.62]